Protein AF-A0A1Q7TZI1-F1 (afdb_monomer_lite)

Foldseek 3Di:
DDDPFAKEKDWDQDPVRDIWIWMATQQWIWTADPVPRDTDTPGGHDDPPDGDRYDDDDDDDPCPDDD

Sequence (67 aa):
MHVPPEAGFEIVTGDAGGNRAFAAFASQLYEIDLHAGAATPLGTIGGPSSVIVGLTSAGPASTRGAP

Secondary structure (DSSP, 8-state):
--PPPPEEEEEEE-TTS-EEEEEEETTEEEEE-TTT--EEEEEE-S-TT---------PPP------

Structure (mmCIF, N/CA/C/O backbone):
data_AF-A0A1Q7TZI1-F1
#
_entry.id   AF-A0A1Q7TZI1-F1
#
loop_
_atom_site.group_PDB
_atom_site.id
_atom_site.type_symbol
_atom_site.label_atom_id
_atom_site.label_alt_id
_atom_site.label_comp_id
_atom_site.label_asym_id
_atom_site.label_entity_id
_atom_site.label_seq_id
_atom_site.pdbx_PDB_ins_code
_atom_site.Cartn_x
_atom_site.Cartn_y
_atom_site.Cartn_z
_atom_site.occupancy
_atom_site.B_iso_or_equiv
_atom_site.auth_seq_id
_atom_site.auth_comp_id
_atom_site.auth_asym_id
_atom_site.auth_atom_id
_atom_site.pdbx_PDB_model_num
ATOM 1 N N . MET A 1 1 ? -19.318 -12.265 14.638 1.00 44.69 1 MET A N 1
ATOM 2 C CA . MET A 1 1 ? -18.594 -12.339 13.351 1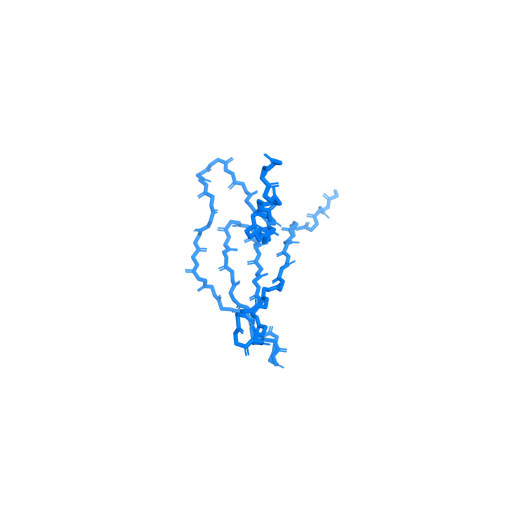.00 44.69 1 MET A CA 1
ATOM 3 C C . MET A 1 1 ? -17.480 -11.311 13.401 1.00 44.69 1 MET A C 1
ATOM 5 O O . MET A 1 1 ? -17.787 -10.135 13.529 1.00 44.69 1 MET A O 1
ATOM 9 N N . HIS A 1 2 ? -16.219 -11.742 13.413 1.00 58.41 2 HIS A N 1
ATOM 10 C CA . HIS A 1 2 ? -15.075 -10.842 13.257 1.00 58.41 2 HIS A CA 1
ATOM 11 C C . HIS A 1 2 ? -14.883 -10.653 11.753 1.00 58.41 2 HIS A C 1
ATOM 13 O O . HIS A 1 2 ? -14.457 -11.586 11.077 1.00 58.41 2 HIS A O 1
ATOM 19 N N . VAL A 1 3 ? -15.303 -9.508 11.217 1.00 57.06 3 VAL A N 1
ATOM 20 C CA . VAL A 1 3 ? -14.940 -9.136 9.847 1.00 57.06 3 VAL A CA 1
ATOM 21 C C . VAL A 1 3 ? -13.488 -8.671 9.939 1.00 57.06 3 VAL A C 1
ATOM 23 O O . VAL A 1 3 ? -13.226 -7.751 10.720 1.00 57.06 3 VAL A O 1
ATOM 26 N N . PRO A 1 4 ? -12.533 -9.335 9.268 1.00 59.19 4 PRO A N 1
ATOM 27 C CA . PRO A 1 4 ? -11.162 -8.860 9.276 1.00 59.19 4 PRO A CA 1
ATOM 28 C C . PRO A 1 4 ? -11.148 -7.430 8.720 1.00 59.19 4 PRO A C 1
ATOM 30 O O . PRO A 1 4 ? -11.903 -7.137 7.790 1.00 59.19 4 PRO A O 1
ATOM 33 N N . PRO A 1 5 ? -10.356 -6.526 9.309 1.00 68.00 5 PRO A N 1
ATOM 34 C CA . PRO A 1 5 ? -10.325 -5.142 8.871 1.00 68.00 5 PRO A CA 1
ATOM 35 C C . PRO A 1 5 ? -9.932 -5.074 7.389 1.00 68.00 5 PRO A C 1
ATOM 37 O O . PRO A 1 5 ? -8.932 -5.658 6.972 1.00 68.00 5 PRO A O 1
ATOM 40 N N . GLU A 1 6 ? -10.781 -4.420 6.595 1.00 82.06 6 GLU A N 1
ATOM 41 C CA . GLU A 1 6 ? -10.614 -4.299 5.149 1.00 82.06 6 GLU A CA 1
ATOM 42 C C . GLU A 1 6 ? -9.335 -3.509 4.841 1.00 82.06 6 GLU A C 1
ATOM 44 O O . GLU A 1 6 ? -9.004 -2.526 5.514 1.00 82.06 6 GLU A O 1
ATOM 49 N N . ALA A 1 7 ? -8.600 -3.971 3.834 1.00 86.31 7 ALA A N 1
ATOM 50 C CA . ALA A 1 7 ? -7.393 -3.330 3.345 1.00 86.31 7 ALA A CA 1
ATOM 51 C C . ALA A 1 7 ? -7.438 -3.280 1.822 1.00 86.31 7 ALA A C 1
ATOM 53 O O . ALA A 1 7 ? -7.883 -4.226 1.169 1.00 86.31 7 ALA A O 1
ATOM 54 N N . GLY A 1 8 ? -6.932 -2.189 1.267 1.00 91.75 8 GLY A N 1
ATOM 55 C CA . GLY A 1 8 ? -6.822 -1.990 -0.165 1.00 91.75 8 GLY A CA 1
ATOM 56 C C . GLY A 1 8 ? -5.362 -1.893 -0.542 1.00 91.75 8 GLY A C 1
ATOM 57 O O . GLY A 1 8 ? -4.542 -1.390 0.228 1.00 91.75 8 GLY A O 1
ATOM 58 N N . PHE A 1 9 ? -5.049 -2.387 -1.729 1.00 93.19 9 PHE A N 1
ATOM 59 C CA . PHE A 1 9 ? -3.703 -2.440 -2.264 1.00 93.19 9 PHE A CA 1
ATOM 60 C C . PHE A 1 9 ? -3.733 -1.998 -3.720 1.00 93.19 9 PHE A C 1
ATOM 62 O O . PHE A 1 9 ? -4.605 -2.425 -4.472 1.00 93.19 9 PHE A O 1
ATOM 69 N N . GLU A 1 10 ? -2.777 -1.161 -4.101 1.00 93.69 10 GLU A N 1
ATOM 70 C CA . GLU A 1 10 ? -2.665 -0.629 -5.453 1.00 93.69 10 GLU A CA 1
ATOM 71 C C . GLU A 1 10 ? -1.202 -0.620 -5.898 1.00 93.69 10 GLU A C 1
ATOM 73 O O . GLU A 1 10 ? -0.305 -0.327 -5.100 1.00 93.69 10 GLU A O 1
ATOM 78 N N . ILE A 1 11 ? -0.962 -0.904 -7.181 1.00 94.00 11 ILE A N 1
ATOM 79 C CA . ILE A 1 11 ? 0.358 -0.765 -7.804 1.00 94.00 11 ILE A CA 1
ATOM 80 C C . ILE A 1 11 ? 0.285 0.361 -8.825 1.00 94.00 11 ILE A C 1
ATOM 82 O O . ILE A 1 11 ? -0.526 0.336 -9.745 1.00 94.00 11 ILE A O 1
ATOM 86 N N . VAL A 1 12 ? 1.179 1.334 -8.690 1.00 91.38 12 VAL A N 1
ATOM 87 C CA . VAL A 1 12 ? 1.316 2.444 -9.629 1.00 91.38 12 VAL A CA 1
ATOM 88 C C . VAL A 1 12 ? 2.630 2.288 -10.378 1.00 91.38 12 VAL A C 1
ATOM 90 O O . VAL A 1 12 ? 3.701 2.224 -9.771 1.00 91.38 12 VAL A O 1
ATOM 93 N N . THR A 1 13 ? 2.558 2.246 -11.703 1.00 89.31 13 THR A N 1
ATOM 94 C CA . THR A 1 13 ? 3.739 2.280 -12.569 1.00 89.31 13 THR A CA 1
ATOM 95 C C . THR A 1 13 ? 4.057 3.730 -12.907 1.00 89.31 13 THR A C 1
ATOM 97 O O . THR A 1 13 ? 3.222 4.434 -13.472 1.00 89.31 13 THR A O 1
ATOM 100 N N . GLY A 1 14 ? 5.248 4.193 -12.530 1.00 79.31 14 GLY A N 1
ATOM 101 C CA . GLY A 1 14 ? 5.719 5.530 -12.890 1.00 79.31 14 GLY A CA 1
ATOM 102 C C . GLY A 1 14 ? 6.214 5.606 -14.336 1.00 79.31 14 GLY A C 1
ATOM 103 O O . GLY A 1 14 ? 6.485 4.585 -14.964 1.00 79.31 14 GLY A O 1
ATOM 104 N N . ASP A 1 15 ? 6.421 6.825 -14.836 1.00 78.19 15 ASP A N 1
ATOM 105 C CA . ASP A 1 15 ? 6.830 7.089 -16.229 1.00 78.19 15 ASP A CA 1
ATOM 106 C C . ASP A 1 15 ? 8.164 6.429 -16.622 1.00 78.19 15 ASP A C 1
ATOM 108 O O . ASP A 1 15 ? 8.397 6.110 -17.785 1.00 78.19 15 ASP A O 1
ATOM 112 N N . ALA A 1 16 ? 9.040 6.179 -15.644 1.00 80.56 16 ALA A N 1
ATOM 113 C CA . ALA A 1 16 ? 10.300 5.461 -15.833 1.00 80.56 16 ALA A CA 1
ATOM 114 C C . ALA A 1 16 ? 10.140 3.923 -15.880 1.00 80.56 16 ALA A C 1
ATOM 116 O O . ALA A 1 16 ? 11.137 3.205 -15.915 1.00 80.56 16 ALA A O 1
ATOM 117 N N . GLY A 1 17 ? 8.908 3.404 -15.827 1.00 84.38 17 GLY A N 1
ATOM 118 C CA . GLY A 1 17 ? 8.588 1.971 -15.838 1.00 84.38 17 GLY A CA 1
ATOM 119 C C . GLY A 1 17 ? 8.741 1.264 -14.486 1.00 84.38 17 GLY A C 1
ATOM 120 O O . GLY A 1 17 ? 8.490 0.065 -14.390 1.00 84.38 17 GLY A O 1
ATOM 121 N N . GLY A 1 18 ? 9.145 1.983 -13.435 1.00 90.31 18 GLY A N 1
ATOM 122 C CA . GLY A 1 18 ? 9.262 1.441 -12.083 1.00 90.31 18 GLY A CA 1
ATOM 123 C C . GLY A 1 18 ? 7.898 1.292 -11.408 1.00 90.31 18 GLY A C 1
ATOM 124 O O . GLY A 1 18 ? 7.132 2.256 -11.338 1.00 90.31 18 GLY A O 1
ATOM 125 N N . ASN A 1 19 ? 7.616 0.100 -10.881 1.00 92.88 19 ASN A N 1
ATOM 126 C CA . ASN A 1 19 ? 6.411 -0.160 -10.097 1.00 92.88 19 ASN A CA 1
ATOM 127 C C . ASN A 1 19 ? 6.620 0.255 -8.641 1.00 92.88 19 ASN A C 1
ATOM 129 O O . ASN A 1 19 ? 7.632 -0.083 -8.029 1.00 92.88 19 ASN A O 1
ATOM 133 N N . ARG A 1 20 ? 5.629 0.941 -8.079 1.00 93.00 20 ARG A N 1
ATOM 134 C CA . ARG A 1 20 ? 5.514 1.230 -6.649 1.00 93.00 20 ARG A CA 1
ATOM 135 C C . ARG A 1 20 ? 4.206 0.666 -6.136 1.00 93.00 20 ARG A C 1
ATOM 137 O O . ARG A 1 20 ? 3.212 0.686 -6.855 1.00 93.00 20 ARG A O 1
ATOM 144 N N . ALA A 1 21 ? 4.202 0.184 -4.905 1.00 95.06 21 ALA A N 1
ATOM 145 C CA . ALA A 1 21 ? 3.026 -0.420 -4.306 1.00 95.06 21 ALA A CA 1
ATOM 146 C C . ALA A 1 21 ? 2.618 0.310 -3.033 1.00 95.06 21 ALA A C 1
ATOM 148 O O . ALA A 1 21 ? 3.463 0.700 -2.227 1.00 95.06 21 ALA A O 1
ATOM 149 N N . PHE A 1 22 ? 1.311 0.467 -2.856 1.00 95.06 22 PHE A N 1
ATOM 150 C CA . PHE A 1 22 ? 0.724 1.150 -1.715 1.00 95.06 22 PHE A CA 1
ATOM 151 C C . PHE A 1 22 ? -0.378 0.310 -1.095 1.00 95.06 22 PHE A C 1
ATOM 153 O O . PHE A 1 22 ? -1.150 -0.332 -1.806 1.00 95.06 22 PHE A O 1
ATOM 160 N N . ALA A 1 23 ? -0.477 0.360 0.230 1.00 94.44 23 ALA A N 1
ATOM 161 C CA . ALA A 1 23 ? -1.571 -0.248 0.972 1.00 94.44 23 ALA A CA 1
ATOM 162 C C . ALA A 1 23 ? -2.248 0.774 1.890 1.00 94.44 23 ALA A C 1
ATOM 164 O O . ALA A 1 23 ? -1.582 1.610 2.504 1.00 94.44 23 ALA A O 1
ATOM 165 N N . ALA A 1 24 ? -3.569 0.679 2.000 1.00 92.94 24 ALA A N 1
ATOM 166 C CA . ALA A 1 24 ? -4.379 1.434 2.945 1.00 92.94 24 ALA A CA 1
ATOM 167 C C . ALA A 1 24 ? -5.037 0.472 3.930 1.00 92.94 24 ALA A C 1
ATOM 169 O O . ALA A 1 24 ? -5.758 -0.440 3.524 1.00 92.94 24 ALA A O 1
ATOM 170 N N . PHE A 1 25 ? -4.797 0.693 5.218 1.00 89.31 25 PHE A N 1
ATOM 171 C CA . PHE A 1 25 ? -5.358 -0.112 6.293 1.00 89.31 25 PHE A CA 1
ATOM 172 C C . PHE A 1 25 ? -5.606 0.760 7.517 1.00 89.31 25 PHE A C 1
ATOM 174 O O . PHE A 1 25 ? -4.695 1.452 7.964 1.00 89.31 25 PHE A O 1
ATOM 181 N N . ALA A 1 26 ? -6.822 0.727 8.067 1.00 86.50 26 ALA A N 1
ATOM 182 C CA . ALA A 1 26 ? -7.182 1.464 9.283 1.00 86.50 26 ALA A CA 1
ATOM 183 C C . ALA A 1 26 ? -6.772 2.955 9.252 1.00 86.50 26 ALA A C 1
ATOM 185 O O . ALA A 1 26 ? -6.252 3.485 10.233 1.00 86.50 26 ALA A O 1
ATOM 186 N N . SER A 1 27 ? -6.982 3.629 8.113 1.00 89.06 27 SER A N 1
ATOM 187 C CA . SER A 1 27 ? -6.579 5.029 7.900 1.00 89.06 27 SER A CA 1
ATOM 188 C C . SER A 1 27 ? -5.069 5.288 7.973 1.00 89.06 27 SER A C 1
ATOM 190 O O . SER A 1 27 ? -4.651 6.431 8.117 1.00 89.06 27 SER A O 1
ATOM 192 N N . GLN A 1 28 ? -4.231 4.265 7.820 1.00 91.06 28 GLN A N 1
ATOM 193 C CA . GLN A 1 28 ? -2.788 4.390 7.650 1.00 91.06 28 GLN A CA 1
ATOM 194 C C . GLN A 1 28 ? -2.410 4.009 6.214 1.00 91.06 28 GLN A C 1
ATOM 196 O O . GLN A 1 28 ? -2.829 2.973 5.694 1.00 91.06 28 GLN A O 1
ATOM 201 N N . LEU A 1 29 ? -1.614 4.864 5.575 1.00 94.31 29 LEU A N 1
ATOM 202 C CA . LEU A 1 29 ? -0.992 4.602 4.285 1.00 94.31 29 LEU A CA 1
ATOM 203 C C . LEU A 1 29 ? 0.377 3.966 4.493 1.00 94.31 29 LEU A C 1
ATOM 205 O O . LEU A 1 29 ? 1.159 4.417 5.339 1.00 94.31 29 LEU A O 1
ATOM 209 N N . TYR A 1 30 ? 0.669 2.965 3.675 1.00 95.94 30 TYR A N 1
ATOM 210 C CA . TYR A 1 30 ? 1.941 2.266 3.631 1.00 95.94 30 TYR A CA 1
ATOM 211 C C . TYR A 1 30 ? 2.496 2.257 2.209 1.00 95.94 30 TYR A C 1
ATOM 213 O O . TYR A 1 30 ? 1.738 2.094 1.252 1.00 95.94 30 TYR A O 1
ATOM 221 N N . GLU A 1 31 ? 3.814 2.372 2.082 1.00 96.44 31 GLU A N 1
ATOM 222 C CA . GLU A 1 31 ? 4.548 1.937 0.892 1.00 96.44 31 GLU A CA 1
ATOM 223 C C . GLU A 1 31 ? 5.000 0.495 1.097 1.00 96.44 31 GLU A C 1
ATOM 225 O O . GLU A 1 31 ? 5.472 0.136 2.180 1.00 96.44 31 GLU A O 1
ATOM 230 N N . ILE A 1 32 ? 4.829 -0.331 0.069 1.00 97.00 32 ILE A N 1
ATOM 231 C CA . ILE A 1 32 ? 5.205 -1.740 0.092 1.00 97.00 32 ILE A CA 1
ATOM 232 C C . ILE A 1 32 ? 6.453 -1.925 -0.766 1.00 97.00 32 ILE A C 1
ATOM 234 O O . ILE A 1 32 ? 6.441 -1.653 -1.968 1.00 97.00 32 ILE A O 1
ATOM 238 N N . ASP A 1 33 ? 7.521 -2.425 -0.150 1.00 95.88 33 ASP A N 1
ATOM 239 C CA . ASP A 1 33 ? 8.674 -2.944 -0.875 1.00 95.88 33 ASP A CA 1
ATOM 240 C C . ASP A 1 33 ? 8.236 -4.198 -1.646 1.00 95.88 33 ASP A C 1
ATOM 242 O O . ASP A 1 33 ? 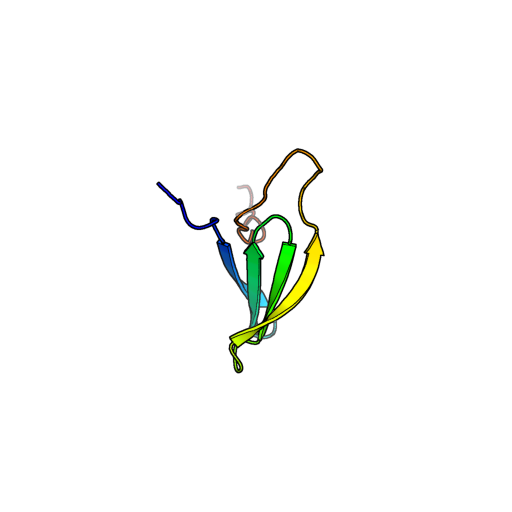7.928 -5.233 -1.054 1.00 95.88 33 ASP A O 1
ATOM 246 N N . LEU A 1 34 ? 8.198 -4.105 -2.975 1.00 94.75 34 LEU A N 1
ATOM 247 C CA . LEU A 1 34 ? 7.764 -5.194 -3.853 1.00 94.75 34 LEU A CA 1
ATOM 248 C C . LEU A 1 34 ? 8.743 -6.379 -3.906 1.00 94.75 34 LEU A C 1
ATOM 250 O O . LEU A 1 34 ? 8.352 -7.458 -4.346 1.00 94.75 34 LEU A O 1
ATOM 254 N N . HIS A 1 35 ? 9.991 -6.208 -3.468 1.00 94.81 35 HIS A N 1
ATOM 255 C CA . HIS A 1 35 ? 10.976 -7.286 -3.394 1.00 94.81 35 HIS A CA 1
ATOM 256 C C . HIS A 1 35 ? 10.927 -8.013 -2.051 1.00 94.81 35 HIS A C 1
ATOM 258 O O . HIS A 1 35 ? 10.976 -9.242 -2.019 1.00 94.81 35 HIS A O 1
ATOM 264 N N . ALA A 1 36 ? 10.84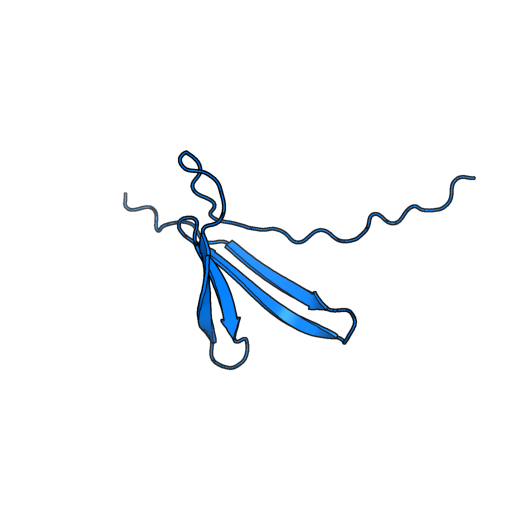2 -7.265 -0.949 1.00 96.06 36 ALA A N 1
ATOM 265 C CA . ALA A 1 36 ? 10.883 -7.824 0.403 1.00 96.06 36 ALA A CA 1
ATOM 266 C C . ALA A 1 36 ? 9.495 -8.107 1.007 1.00 96.06 36 ALA A C 1
ATOM 268 O O . ALA A 1 36 ? 9.393 -8.826 2.000 1.00 96.06 36 ALA A O 1
ATOM 269 N N . GLY A 1 37 ? 8.429 -7.518 0.457 1.00 94.19 37 GLY A N 1
ATOM 270 C CA . GLY A 1 37 ? 7.084 -7.534 1.042 1.00 94.19 37 GLY A CA 1
ATOM 271 C C . GLY A 1 37 ? 6.950 -6.675 2.307 1.00 94.19 37 GLY A C 1
ATOM 272 O O . GLY A 1 37 ? 5.958 -6.788 3.026 1.00 94.19 37 GLY A O 1
ATOM 273 N N . ALA A 1 38 ? 7.945 -5.838 2.613 1.00 97.12 38 ALA A N 1
ATOM 274 C CA . ALA A 1 38 ? 7.961 -5.009 3.811 1.00 97.12 38 ALA A CA 1
ATOM 275 C C . ALA A 1 38 ? 7.056 -3.779 3.647 1.00 97.12 38 ALA A C 1
ATOM 277 O O . ALA A 1 38 ? 7.119 -3.088 2.631 1.00 97.12 38 ALA A O 1
ATOM 278 N N . ALA A 1 39 ? 6.246 -3.481 4.666 1.00 96.81 39 ALA A N 1
ATOM 279 C CA . ALA A 1 39 ? 5.379 -2.307 4.697 1.00 96.81 39 ALA A CA 1
ATOM 280 C C . ALA A 1 39 ? 6.006 -1.183 5.533 1.00 96.81 39 ALA A C 1
ATOM 282 O O . ALA A 1 39 ? 6.313 -1.377 6.710 1.00 96.81 39 ALA A O 1
ATOM 283 N N . THR A 1 40 ? 6.142 0.004 4.944 1.00 97.88 40 THR A N 1
ATOM 284 C CA . THR A 1 40 ? 6.652 1.204 5.621 1.00 97.88 40 THR A CA 1
ATOM 285 C C . THR A 1 40 ? 5.529 2.231 5.769 1.00 97.88 40 THR A C 1
ATOM 287 O O . THR A 1 40 ? 4.950 2.625 4.755 1.00 97.88 40 THR A O 1
ATOM 290 N N . PRO A 1 41 ? 5.182 2.680 6.992 1.00 96.44 41 PRO A N 1
ATOM 291 C CA . PRO A 1 41 ? 4.116 3.658 7.189 1.00 96.44 41 PRO A CA 1
ATOM 292 C C . PRO A 1 41 ? 4.528 5.027 6.634 1.00 96.44 41 PRO A C 1
ATOM 294 O O . PRO A 1 41 ? 5.573 5.560 6.997 1.00 96.44 41 PRO A O 1
ATOM 297 N N . LEU A 1 42 ? 3.683 5.609 5.781 1.00 96.50 42 LEU A N 1
ATOM 298 C CA . LEU A 1 42 ? 3.888 6.947 5.215 1.00 96.50 42 LEU A CA 1
ATOM 299 C C . LEU A 1 42 ? 3.122 8.034 5.974 1.00 96.50 42 LEU A C 1
ATOM 301 O O . LEU A 1 42 ? 3.579 9.169 6.064 1.00 96.50 42 LEU A O 1
ATOM 305 N N . GLY A 1 43 ? 1.954 7.697 6.521 1.00 94.25 43 GLY A N 1
ATOM 306 C CA . GLY A 1 43 ? 1.151 8.610 7.330 1.00 94.25 43 GLY A CA 1
ATOM 307 C C . GLY A 1 43 ? -0.331 8.251 7.358 1.00 94.25 43 GLY A C 1
ATOM 308 O O . GLY A 1 43 ? -0.787 7.335 6.674 1.00 94.25 43 GLY A O 1
ATOM 309 N N . THR A 1 44 ? -1.084 8.987 8.165 1.00 91.94 44 THR A N 1
ATOM 310 C CA . THR A 1 44 ? -2.535 8.827 8.268 1.00 91.94 44 THR A CA 1
ATOM 311 C C . THR A 1 44 ? -3.231 9.396 7.028 1.00 91.94 44 THR A C 1
ATOM 313 O O . THR A 1 44 ? -2.857 10.457 6.532 1.00 91.94 44 THR A O 1
ATOM 316 N N . ILE A 1 45 ? -4.257 8.704 6.540 1.00 89.44 45 ILE A N 1
ATOM 317 C CA . ILE A 1 45 ? -5.117 9.118 5.426 1.00 89.44 45 ILE A CA 1
ATOM 318 C C . ILE A 1 45 ? -6.579 9.193 5.871 1.00 89.44 45 ILE A C 1
ATOM 320 O O . ILE A 1 45 ? -7.038 8.393 6.682 1.00 89.44 45 ILE A O 1
ATOM 324 N N . GLY A 1 46 ? -7.328 10.140 5.305 1.00 85.00 46 GLY A N 1
ATOM 325 C CA . GLY A 1 46 ? -8.708 10.413 5.709 1.00 85.00 46 GLY A CA 1
ATOM 326 C C . GLY A 1 46 ? -8.818 11.380 6.892 1.00 85.00 46 GLY A C 1
ATOM 327 O O . GLY A 1 46 ? -7.834 11.960 7.347 1.00 85.00 46 GLY A O 1
ATOM 328 N N . GLY A 1 47 ? -10.053 11.601 7.344 1.00 78.62 47 GLY A N 1
ATOM 329 C CA . GLY A 1 47 ? -10.385 12.476 8.470 1.00 78.62 47 GLY A CA 1
ATOM 330 C C . GLY A 1 47 ? -10.839 11.699 9.713 1.00 78.62 47 GLY A C 1
AT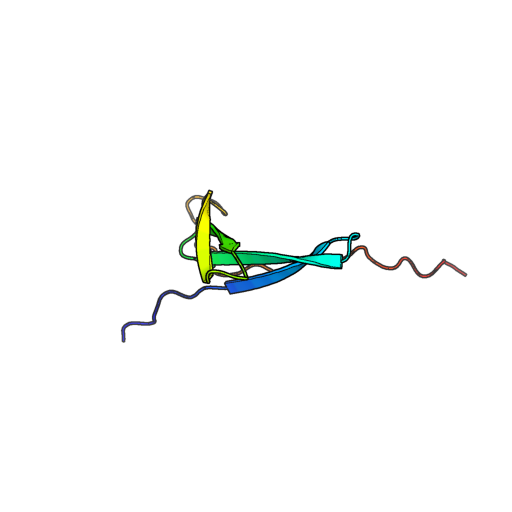OM 331 O O . GLY A 1 47 ? -11.023 10.485 9.649 1.00 78.62 47 GLY A O 1
ATOM 332 N N . PRO A 1 48 ? -11.094 12.390 10.839 1.00 72.69 48 PRO A N 1
ATOM 333 C CA . PRO A 1 48 ? -11.399 11.766 12.134 1.00 72.69 48 PRO A CA 1
ATOM 334 C C . PRO A 1 48 ? -12.667 10.895 12.146 1.00 72.69 48 PRO A C 1
ATOM 336 O O . PRO A 1 48 ? -12.846 10.091 13.055 1.00 72.69 48 PRO A O 1
ATOM 339 N N . SER A 1 49 ? -13.550 11.044 11.157 1.00 78.62 49 SER A N 1
ATOM 340 C CA . SER A 1 49 ? -14.805 10.298 11.027 1.00 78.62 49 SER A CA 1
ATOM 341 C C . SER A 1 49 ? -14.807 9.282 9.877 1.00 78.62 49 SER A C 1
ATOM 343 O O . SER A 1 49 ? -15.857 8.723 9.568 1.00 78.62 49 SER A O 1
ATOM 345 N N . SER A 1 50 ? -13.670 9.040 9.217 1.00 78.31 50 SER A N 1
ATOM 346 C CA . SER A 1 50 ? -13.588 8.130 8.069 1.00 78.31 50 SER A CA 1
ATOM 347 C C . SER A 1 50 ? -12.489 7.093 8.259 1.00 78.31 50 SER A C 1
ATOM 349 O O . SER A 1 50 ? -11.3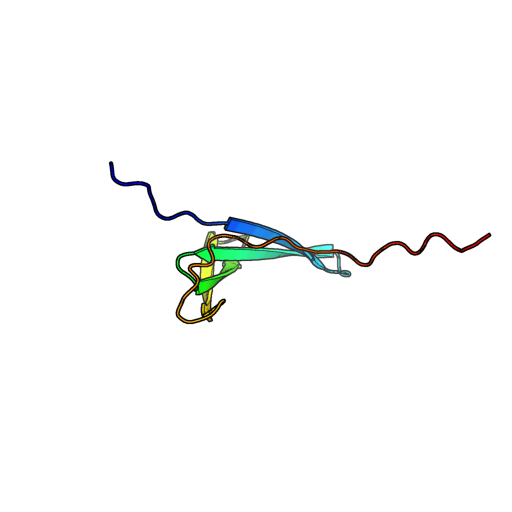28 7.435 8.477 1.00 78.31 50 SER A O 1
ATOM 351 N N . VAL A 1 51 ? -12.859 5.820 8.124 1.00 77.19 51 VAL A N 1
ATOM 352 C CA . VAL A 1 51 ? -11.898 4.719 8.032 1.00 77.19 51 VAL A CA 1
ATOM 353 C C . VAL A 1 51 ? -11.652 4.456 6.556 1.00 77.19 51 VAL A C 1
ATOM 355 O O . VAL A 1 51 ? -12.526 3.943 5.861 1.00 77.19 51 VAL A O 1
ATOM 358 N N . ILE A 1 52 ? -10.484 4.861 6.062 1.00 81.00 52 ILE A N 1
ATOM 359 C CA . ILE A 1 52 ? -10.099 4.588 4.678 1.00 81.00 52 ILE A CA 1
ATOM 360 C C . ILE A 1 52 ? -9.451 3.208 4.631 1.00 81.00 52 ILE A C 1
ATOM 362 O O . ILE A 1 52 ? -8.440 2.956 5.290 1.00 81.00 52 ILE A O 1
ATOM 366 N N . VAL A 1 53 ? -10.063 2.324 3.848 1.00 82.19 53 VAL A N 1
ATOM 367 C CA . VAL A 1 53 ? -9.663 0.920 3.679 1.00 82.19 53 VAL A CA 1
ATOM 368 C C . VAL A 1 53 ? -9.252 0.604 2.246 1.00 82.19 53 VAL A C 1
ATOM 370 O O . VAL A 1 53 ? -9.045 -0.551 1.912 1.00 82.19 53 VAL A O 1
ATOM 373 N N . GLY A 1 54 ? -9.144 1.607 1.373 1.00 84.12 54 GLY A N 1
ATOM 374 C CA . GLY A 1 54 ? -8.752 1.390 -0.012 1.00 84.12 54 GLY A CA 1
ATOM 375 C C . GLY A 1 54 ? -8.433 2.669 -0.764 1.00 84.12 54 GLY A C 1
ATOM 376 O O . GLY A 1 54 ? -8.851 3.761 -0.381 1.00 84.12 54 GLY A O 1
ATOM 377 N N . LEU A 1 55 ? -7.652 2.507 -1.828 1.00 86.38 55 LEU A N 1
ATOM 378 C CA . LEU A 1 55 ? -7.195 3.559 -2.727 1.00 86.38 55 LEU A CA 1
ATOM 379 C C . LEU A 1 55 ? -7.309 3.041 -4.159 1.00 86.38 55 LEU A C 1
ATOM 381 O O . LEU A 1 55 ? -7.151 1.848 -4.390 1.00 86.38 55 LEU A O 1
ATOM 385 N N . THR A 1 56 ? -7.553 3.947 -5.099 1.00 86.94 56 THR A N 1
ATOM 386 C CA . THR A 1 56 ? -7.455 3.677 -6.536 1.00 86.94 56 THR A CA 1
ATOM 387 C C . THR A 1 56 ? -6.580 4.753 -7.149 1.00 86.94 56 THR A C 1
ATOM 389 O O . THR A 1 56 ? -6.699 5.933 -6.804 1.00 86.94 56 THR A O 1
ATOM 392 N N . SER A 1 57 ? -5.695 4.360 -8.058 1.00 81.81 57 SER A N 1
ATOM 393 C CA . SER A 1 57 ? -4.958 5.327 -8.866 1.00 81.81 57 SER A CA 1
ATOM 394 C C . SER A 1 57 ? -5.862 5.879 -9.975 1.00 81.81 57 SER A C 1
ATOM 396 O O . SER A 1 57 ? -6.763 5.194 -10.462 1.00 81.81 57 SER A O 1
ATOM 398 N N . ALA A 1 58 ? -5.656 7.141 -10.350 1.00 80.38 58 ALA A N 1
ATOM 399 C CA . ALA A 1 58 ? -6.342 7.771 -11.472 1.00 80.38 58 ALA A CA 1
ATOM 400 C C . ALA A 1 58 ? -5.296 8.316 -12.446 1.00 80.38 58 ALA A C 1
ATOM 402 O O . ALA A 1 58 ? -4.393 9.054 -12.049 1.00 80.38 58 ALA A O 1
ATOM 403 N N . GLY A 1 59 ? -5.413 7.932 -13.717 1.00 75.25 59 GLY A N 1
ATOM 404 C CA . GLY A 1 59 ? -4.584 8.460 -14.796 1.00 75.25 59 GLY A CA 1
ATOM 405 C C . GLY A 1 59 ? -5.147 9.765 -15.370 1.00 75.25 59 GLY A C 1
ATOM 406 O O . GLY A 1 59 ? -6.310 10.102 -15.125 1.00 75.25 59 GLY A O 1
ATOM 407 N N . PRO A 1 60 ? -4.353 10.506 -16.161 1.00 71.94 60 PRO A N 1
ATOM 408 C CA . PRO A 1 60 ? -4.850 11.681 -16.860 1.00 71.94 60 PRO A CA 1
ATOM 409 C C . PRO A 1 60 ? -6.011 11.300 -17.785 1.00 71.94 60 PRO A C 1
ATOM 411 O O . PRO A 1 60 ? -5.939 10.323 -18.536 1.00 71.94 60 PRO A O 1
ATOM 414 N N . ALA 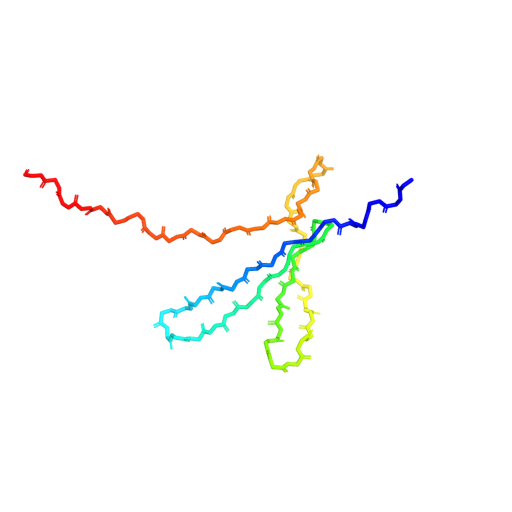A 1 61 ? -7.082 12.095 -17.756 1.00 68.38 61 ALA A N 1
ATOM 415 C CA . ALA A 1 61 ? -8.162 11.960 -18.721 1.00 68.38 61 ALA A CA 1
ATOM 416 C C . ALA A 1 61 ? -7.583 12.180 -20.123 1.00 68.38 61 ALA A C 1
ATOM 418 O O . ALA A 1 61 ? -7.033 13.243 -20.412 1.00 68.38 61 ALA A O 1
ATOM 419 N N . SER A 1 62 ? -7.692 11.186 -21.005 1.00 64.00 62 SER A N 1
ATOM 420 C CA . SER A 1 62 ? -7.371 11.392 -22.413 1.00 64.00 62 SER A CA 1
ATOM 421 C C . SER A 1 62 ? -8.396 12.372 -22.980 1.00 64.00 62 SER A C 1
ATOM 423 O O . SER A 1 62 ? -9.517 11.982 -23.304 1.00 64.00 62 SER A O 1
ATOM 425 N N . THR A 1 63 ? -8.047 13.654 -23.088 1.00 62.25 63 THR A N 1
ATOM 426 C CA . THR A 1 63 ? -8.846 14.612 -23.851 1.00 62.25 63 THR A CA 1
ATOM 427 C C . THR A 1 63 ? -8.670 14.261 -25.326 1.00 62.25 63 THR A C 1
ATOM 429 O O . THR A 1 63 ? -7.803 14.775 -26.028 1.00 62.25 63 THR A O 1
ATOM 432 N N . ARG A 1 64 ? -9.451 13.291 -25.816 1.00 62.09 64 ARG A N 1
ATOM 433 C CA . ARG A 1 64 ? -9.553 13.051 -27.256 1.00 62.09 64 ARG A CA 1
ATOM 434 C C . ARG A 1 64 ? -10.024 14.375 -27.867 1.00 62.09 64 ARG A C 1
ATOM 436 O O . ARG A 1 64 ? -11.069 14.878 -27.463 1.00 62.09 64 ARG A O 1
ATOM 443 N N . GLY A 1 65 ? -9.197 14.948 -28.744 1.00 57.91 65 GLY A N 1
ATOM 444 C CA . GLY A 1 65 ? -9.379 16.286 -29.303 1.00 57.91 65 GLY A CA 1
ATOM 445 C C . GLY A 1 65 ? -10.816 16.540 -29.753 1.00 57.91 65 GLY A C 1
ATOM 446 O O . GLY A 1 65 ? -11.442 15.671 -30.363 1.00 57.91 65 GLY A O 1
ATOM 447 N N . ALA A 1 66 ? -11.332 17.715 -29.392 1.00 55.41 66 ALA A N 1
ATOM 448 C CA . ALA A 1 66 ? -12.604 18.210 -29.898 1.00 55.41 66 ALA A CA 1
ATOM 449 C C . ALA A 1 66 ? -12.553 18.301 -31.440 1.00 55.41 66 ALA A C 1
ATOM 451 O O . ALA A 1 66 ? -11.475 18.589 -31.971 1.00 55.41 66 ALA A O 1
ATOM 452 N N . PRO A 1 67 ? -13.671 18.001 -32.129 1.00 59.97 67 PRO A N 1
ATOM 453 C CA . PRO A 1 67 ? -13.744 17.959 -33.589 1.00 59.97 67 PRO A CA 1
ATOM 454 C C . PRO A 1 67 ? -13.495 19.319 -34.248 1.00 59.97 67 PRO A C 1
ATOM 456 O O . PRO A 1 67 ? -13.815 20.354 -33.618 1.00 59.97 67 PRO A O 1
#

Radius of gyration: 15.46 Å; chains: 1; bounding box: 30×30×47 Å

pLDDT: mean 83.45, std 13.08, range [44.69, 97.88]